Protein 3TYY (pdb70)

Secondary structure (DSSP, 8-state):
----HHHHHHHHHHHHHHHHHHHHHHHHHHHHHHHHHHHHHHHHHHHHHHHHHHHHHHHHHHHHHHHHHHH----/--HHHHHHHHHHHHHHHHHHHHHHHHHHHHHHHHHHHHHHHHHHHHHHHHHHHHHHHHHHHHHHHHHHH--

Foldseek 3Di:
DDDDPVVVVVVVVVVVVVVVVVVVVVVVVVVVVVVVVVVVVVVVVVVVVVVVVVVVVVVVVVVVVVVVVVVDDDD/DDPVVVVVVVVVVVVVVVVVVVVVVVVVVVVVVVVVVVVVVVVVVVVVVVVVVVVVVVVVVVVVVCVVVVD

Solvent-accessible surface area: 10955 Å² total; per-residue (Å²): 212,179,60,48,220,65,2,95,133,81,24,112,83,4,66,60,70,20,55,124,24,70,81,53,8,150,130,69,44,71,72,41,70,158,63,11,49,92,3,108,98,86,26,101,102,32,77,64,58,58,91,118,17,60,83,74,44,89,56,17,49,146,66,6,50,57,33,129,152,115,61,140,62,171,148,124,50,195,69,3,94,96,78,28,97,87,1,60,80,79,19,60,112,28,107,50,43,19,133,106,74,48,81,74,29,84,166,71,12,66,95,14,107,78,98,34,91,114,35,71,54,73,61,79,106,13,64,89,72,35,86,55,21,50,131,62,6,51,58,43,94,165,119,70,126,95

InterPro domains:
  IPR001322 Lamin tail domain [PF00932] (436-543)
  IPR001322 Lamin tail domain [PS51841] (430-546)
  IPR018039 Intermediate filament protein, conserved site [PS00226] (374-382)
  IPR036415 Lamin tail domain superfamily [G3DSA:2.60.40.1260] (400-548)
  IPR036415 Lamin tail domain superfamily [SSF74853] (400-547)
  IPR039008 Intermediate filament, rod domain [PF00038] (31-387)
  IPR039008 Intermediate filament, rod domain [PS51842] (32-388)
  IPR039008 Intermediate filament, rod domain [SM01391] (31-387)

Structure (mmCIF, N/CA/C/O backbone):
data_3TYY
#
_entry.id   3TYY
#
_cell.length_a   45.982
_cell.length_b   45.982
_cell.length_c   203.231
_cell.angle_alpha   90.000
_cell.angle_beta   90.000
_cell.angle_gamma   120.000
#
_symmetry.space_group_name_H-M   'P 32 2 1'
#
loop_
_entity.id
_entity.type
_entity.pdbx_description
1 polymer Lamin-B1
2 water water
#
loop_
_atom_site.group_PDB
_atom_site.id
_atom_site.type_symbol
_atom_site.label_atom_id
_atom_site.label_alt_id
_atom_site.label_comp_id
_atom_site.label_asym_id
_atom_site.label_entity_id
_atom_site.label_seq_id
_atom_site.pdbx_PDB_ins_code
_atom_site.Cartn_x
_atom_site.Cartn_y
_atom_site.Cartn_z
_atom_site.occupancy
_atom_site.B_iso_or_equiv
_atom_site.auth_seq_id
_atom_site.auth_comp_id
_atom_site.auth_asym_id
_atom_site.auth_atom_id
_atom_site.pdbx_PDB_model_num
ATOM 1 N N . GLN A 1 18 ? 13.116 -35.663 52.397 1.00 60.86 311 GLN A N 1
ATOM 2 C CA . GLN A 1 18 ? 13.813 -34.404 51.993 1.00 66.99 311 GLN A CA 1
ATOM 3 C C . GLN A 1 18 ? 12.867 -33.319 51.427 1.00 66.71 311 GLN A C 1
ATOM 4 O O . GLN A 1 18 ? 12.252 -33.541 50.383 1.00 66.17 311 GLN A O 1
ATOM 10 N N . LYS A 1 19 ? 12.772 -32.169 52.121 1.00 61.50 312 LYS A N 1
ATOM 11 C CA . LYS A 1 19 ? 11.924 -31.030 51.719 1.00 61.93 312 LYS A CA 1
ATOM 12 C C . LYS A 1 19 ? 12.737 -29.836 51.229 1.00 64.00 312 LYS A C 1
ATOM 13 O O . LYS A 1 19 ? 13.915 -29.725 51.542 1.00 62.87 312 LYS A O 1
ATOM 19 N N . GLU A 1 20 ? 12.085 -28.960 50.454 1.00 61.19 313 GLU A N 1
ATOM 20 C CA . GLU A 1 20 ? 12.602 -27.636 50.100 1.00 58.92 313 GLU A CA 1
ATOM 21 C C . GLU A 1 20 ? 11.576 -26.597 50.483 1.00 54.98 313 GLU A C 1
ATOM 22 O O . GLU A 1 20 ? 10.396 -26.903 50.638 1.00 54.17 313 GLU A O 1
ATOM 28 N N . SER A 1 21 ? 12.035 -25.365 50.638 1.00 56.67 314 SER A N 1
ATOM 29 C CA . SER A 1 21 ? 11.163 -24.226 50.945 1.00 56.43 314 SER A CA 1
ATOM 30 C C . SER A 1 21 ? 10.112 -23.935 49.844 1.00 54.48 314 SER A C 1
ATOM 31 O O . SER A 1 21 ? 10.380 -24.091 48.656 1.00 54.68 314 SER A O 1
ATOM 34 N N . ARG A 1 22 ? 8.924 -23.503 50.247 1.00 55.94 315 ARG A N 1
ATOM 35 C CA . ARG A 1 22 ? 7.905 -23.023 49.319 1.00 55.58 315 ARG A CA 1
ATOM 36 C C . ARG A 1 22 ? 8.371 -21.889 48.397 1.00 56.75 315 ARG A C 1
ATOM 37 O O . ARG A 1 22 ? 7.976 -21.858 47.229 1.00 54.14 315 ARG A O 1
ATOM 45 N N . ALA A 1 23 ? 9.157 -20.949 48.935 1.00 54.64 316 ALA A N 1
ATOM 46 C CA . ALA A 1 23 ? 9.614 -19.755 48.202 1.00 59.89 316 ALA A CA 1
ATOM 47 C C . ALA A 1 23 ? 10.591 -20.157 47.100 1.00 60.53 316 ALA A C 1
ATOM 48 O O . ALA A 1 23 ? 10.611 -19.583 45.993 1.00 59.68 316 ALA A O 1
ATOM 50 N N . CYS A 1 24 ? 11.408 -21.143 47.447 1.00 56.09 317 CYS A N 1
ATOM 51 C CA . CYS A 1 24 ? 12.410 -21.687 46.574 1.00 57.15 317 CYS A CA 1
ATOM 52 C C . CYS A 1 24 ? 11.770 -22.444 45.392 1.00 56.76 317 CYS A C 1
ATOM 53 O O . CYS A 1 24 ? 12.111 -22.200 44.216 1.00 52.52 317 CYS A O 1
ATOM 56 N N . LEU A 1 25 ? 10.847 -23.351 45.720 1.00 50.06 318 LEU A N 1
ATOM 57 C CA . LEU A 1 25 ? 10.114 -24.111 44.734 1.00 52.10 318 LEU A CA 1
ATOM 58 C C . LEU A 1 25 ? 9.330 -23.189 43.801 1.00 51.34 318 LEU A C 1
ATOM 59 O O . LEU A 1 25 ? 9.284 -23.408 42.576 1.00 46.80 318 LEU A O 1
ATOM 64 N N . GLU A 1 26 ? 8.747 -22.150 44.385 1.00 51.66 319 GLU A N 1
ATOM 65 C CA . GLU A 1 26 ? 7.968 -21.181 43.633 1.00 54.17 319 GLU A CA 1
ATOM 66 C C . GLU A 1 26 ? 8.921 -20.502 42.641 1.00 54.76 319 GLU A C 1
ATOM 67 O O . GLU A 1 26 ? 8.574 -20.354 41.465 1.00 56.26 319 GLU A O 1
ATOM 73 N N . ARG A 1 27 ? 10.142 -20.184 43.091 1.00 50.47 320 ARG A N 1
ATOM 74 C CA . ARG A 1 27 ? 11.171 -19.594 42.216 1.00 50.66 320 ARG A CA 1
ATOM 75 C C . ARG A 1 27 ? 11.794 -20.527 41.152 1.00 48.73 320 ARG A C 1
ATOM 76 O O . ARG A 1 27 ? 12.004 -20.103 40.026 1.00 50.37 320 ARG A O 1
ATOM 84 N N . ILE A 1 28 ? 12.092 -21.778 41.500 1.00 48.56 321 ILE A N 1
ATOM 85 C CA . ILE A 1 28 ? 12.514 -22.778 40.506 1.00 45.60 321 ILE A CA 1
ATOM 86 C C . ILE A 1 28 ? 11.433 -22.960 39.399 1.00 46.42 321 ILE A C 1
ATOM 87 O O . ILE A 1 28 ? 11.758 -22.970 38.213 1.00 42.72 321 ILE A O 1
ATOM 92 N N . GLN A 1 29 ? 10.158 -23.059 39.788 1.00 48.17 322 GLN A N 1
ATOM 93 C CA . GLN A 1 29 ? 9.085 -23.322 38.827 1.00 48.83 322 GLN A CA 1
ATOM 94 C C . GLN A 1 29 ? 8.916 -22.166 37.837 1.00 52.97 322 GLN A C 1
ATOM 95 O O . GLN A 1 29 ? 8.856 -22.392 36.617 1.00 57.51 322 GLN A O 1
ATOM 101 N N . GLU A 1 30 ? 8.833 -20.949 38.381 1.00 53.26 323 GLU A N 1
ATOM 102 C CA . GLU A 1 30 ? 8.842 -19.686 37.639 1.00 50.14 323 GLU A CA 1
ATOM 103 C C . GLU A 1 30 ? 9.933 -19.673 36.569 1.00 49.42 323 GLU A C 1
ATOM 104 O O . GLU A 1 30 ? 9.646 -19.372 35.403 1.00 52.07 323 GLU A O 1
ATOM 110 N N . LEU A 1 31 ? 11.176 -19.981 36.958 1.00 46.37 324 LEU A N 1
ATOM 111 C CA . LEU A 1 31 ? 12.300 -19.970 36.012 1.00 45.79 324 LEU A CA 1
ATOM 112 C C . LEU A 1 31 ? 12.166 -21.059 34.938 1.00 47.01 324 LEU A C 1
ATOM 113 O O . LEU A 1 31 ? 12.408 -20.798 33.725 1.00 45.21 324 LEU A O 1
ATOM 118 N N . GLU A 1 32 ? 11.758 -22.262 35.369 1.00 42.63 325 GLU A N 1
ATOM 119 C CA . GLU A 1 32 ? 11.485 -23.365 34.431 1.00 42.39 325 GLU A CA 1
ATOM 120 C C . GLU A 1 32 ? 10.401 -23.002 33.391 1.00 42.96 325 GLU A C 1
ATOM 121 O O . GLU A 1 32 ? 10.543 -23.316 32.203 1.00 45.36 325 GLU A O 1
ATOM 127 N N . ASP A 1 33 ? 9.344 -22.321 33.839 1.00 42.72 326 ASP A N 1
ATOM 128 C CA . ASP A 1 33 ? 8.310 -21.742 32.946 1.00 44.79 326 ASP A CA 1
ATOM 129 C C . ASP A 1 33 ? 8.835 -20.673 32.015 1.00 42.37 326 ASP A C 1
ATOM 130 O O . ASP A 1 33 ? 8.496 -20.643 30.844 1.00 42.87 326 ASP A O 1
ATOM 135 N N . LEU A 1 34 ? 9.652 -19.778 32.543 1.00 44.70 327 LEU A N 1
ATOM 136 C CA . LEU A 1 34 ? 10.239 -18.714 31.737 1.00 48.10 327 LEU A CA 1
ATOM 137 C C . LEU A 1 34 ? 11.162 -19.277 30.648 1.00 48.58 327 LEU A C 1
ATOM 138 O O . LEU A 1 34 ? 11.208 -18.772 29.532 1.00 52.73 327 LEU A O 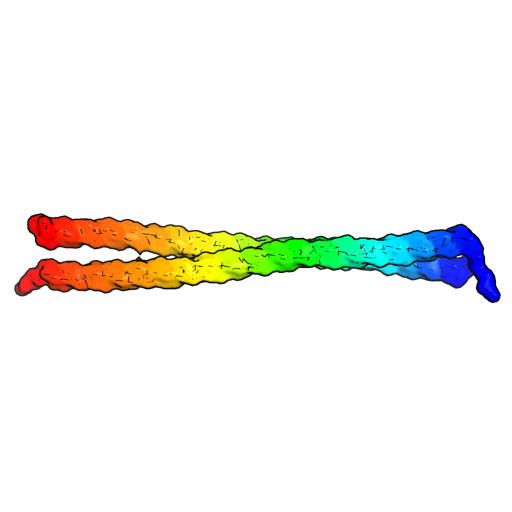1
ATOM 143 N N . LEU A 1 35 ? 11.870 -20.344 30.983 1.00 46.00 328 LEU A N 1
ATOM 144 C CA . LEU A 1 35 ? 12.823 -20.951 30.087 1.00 44.71 328 LEU A CA 1
ATOM 145 C C . LEU A 1 35 ? 12.096 -21.642 28.911 1.00 46.77 328 LEU A C 1
ATOM 146 O O . LEU A 1 35 ? 12.450 -21.422 27.741 1.00 47.80 328 LEU A O 1
ATOM 151 N N . ALA A 1 36 ? 11.076 -22.442 29.228 1.00 44.04 329 ALA A N 1
ATOM 152 C CA . ALA A 1 36 ? 10.242 -23.072 28.206 1.00 45.12 329 ALA A CA 1
ATOM 153 C C . ALA A 1 36 ? 9.519 -22.052 27.321 1.00 46.88 329 ALA A C 1
ATOM 154 O O . ALA A 1 36 ? 9.428 -22.267 26.121 1.00 48.99 329 ALA A O 1
ATOM 156 N N . LYS A 1 37 ? 9.002 -20.962 27.904 1.00 49.18 330 LYS A N 1
ATOM 157 C CA . LYS A 1 37 ? 8.373 -19.874 27.115 1.00 52.81 330 LYS A CA 1
ATOM 158 C C . LYS A 1 37 ? 9.349 -19.188 26.158 1.00 53.42 330 LYS A C 1
ATOM 159 O O . LYS A 1 37 ? 8.970 -18.817 25.053 1.00 55.82 330 LYS A O 1
ATOM 165 N N . GLU A 1 38 ? 10.594 -19.001 26.595 1.00 52.39 331 GLU A N 1
ATOM 166 C CA . GLU A 1 38 ? 11.618 -18.416 25.740 1.00 51.85 331 GLU A CA 1
ATOM 167 C C . GLU A 1 38 ? 11.876 -19.339 24.535 1.00 50.09 331 GLU A C 1
ATOM 168 O O . GLU A 1 38 ? 11.815 -18.901 23.395 1.00 48.94 331 GLU A O 1
ATOM 174 N N . LYS A 1 39 ? 12.117 -20.621 24.799 1.00 46.15 332 LYS A N 1
ATOM 175 C CA . LYS A 1 39 ? 12.131 -21.604 23.748 1.00 45.47 332 LYS A CA 1
ATOM 176 C C . LYS A 1 39 ? 10.910 -21.570 22.821 1.00 47.66 332 LYS A C 1
ATOM 177 O O . LYS A 1 39 ? 11.089 -21.617 21.604 1.00 49.26 332 LYS A O 1
ATOM 183 N N . ASP A 1 40 ? 9.694 -21.483 23.375 1.00 47.30 333 ASP A N 1
ATOM 184 C CA . ASP A 1 40 ? 8.485 -21.329 22.560 1.00 50.87 333 ASP A CA 1
ATOM 185 C C . ASP A 1 40 ? 8.465 -20.090 21.666 1.00 52.94 333 ASP A C 1
ATOM 186 O O . ASP A 1 40 ? 8.214 -20.211 20.458 1.00 51.17 333 ASP A O 1
ATOM 191 N N . ASN A 1 41 ? 8.668 -18.912 22.276 1.00 52.34 334 ASN A N 1
ATOM 192 C CA A ASN A 1 41 ? 8.730 -17.636 21.567 0.60 54.75 334 ASN A CA 1
ATOM 193 C CA B ASN A 1 41 ? 8.701 -17.657 21.534 0.40 53.65 334 ASN A CA 1
ATOM 194 C C . ASN A 1 41 ? 9.741 -17.715 20.424 1.00 55.18 334 ASN A C 1
ATOM 195 O O . ASN A 1 41 ? 9.481 -17.285 19.306 1.00 62.50 334 ASN A O 1
ATOM 204 N N . SER A 1 42 ? 10.894 -18.294 20.719 1.00 54.89 335 SER A N 1
ATOM 205 C CA . SER A 1 42 ? 11.931 -18.459 19.732 1.00 53.62 335 SER A CA 1
ATOM 206 C C . SER A 1 42 ? 11.501 -19.377 18.557 1.00 55.45 335 SER A C 1
ATOM 207 O O . SER A 1 42 ? 11.602 -18.965 17.397 1.00 62.36 335 SER A O 1
ATOM 210 N N . ARG A 1 43 ? 11.028 -20.596 18.847 1.00 51.55 336 ARG A N 1
ATOM 211 C CA . ARG A 1 43 ? 10.474 -21.502 17.827 1.00 54.00 336 ARG A CA 1
ATOM 212 C C . ARG A 1 43 ? 9.436 -20.865 16.930 1.00 54.95 336 ARG A C 1
ATOM 213 O O . ARG A 1 43 ? 9.475 -21.055 15.730 1.00 57.53 336 ARG A O 1
ATOM 221 N N . ARG A 1 44 ? 8.482 -20.132 17.495 1.00 58.73 337 ARG A N 1
ATOM 222 C CA . ARG A 1 44 ? 7.474 -19.546 16.632 1.00 63.59 337 ARG A CA 1
ATOM 223 C C . ARG A 1 44 ? 7.916 -18.308 15.825 1.00 65.94 337 ARG A C 1
ATOM 224 O O . ARG A 1 44 ? 7.327 -18.031 14.781 1.00 65.87 337 ARG A O 1
ATOM 232 N N . MET A 1 45 ? 8.958 -17.593 16.260 1.00 61.78 338 MET A N 1
ATOM 233 C CA . MET A 1 45 ? 9.472 -16.470 15.447 1.00 62.85 338 MET A CA 1
ATOM 234 C C . MET A 1 45 ? 10.276 -17.008 14.265 1.00 63.06 338 MET A C 1
ATOM 235 O O . MET A 1 45 ? 10.173 -16.488 13.154 1.00 62.88 338 MET A O 1
ATOM 240 N N . LEU A 1 46 ? 11.053 -18.062 14.521 1.00 62.86 339 LEU A N 1
ATOM 241 C CA . LEU A 1 46 ? 11.731 -18.836 13.485 1.00 65.03 339 LEU A CA 1
ATOM 242 C C . LEU A 1 46 ? 10.782 -19.445 12.451 1.00 67.32 339 LEU A C 1
ATOM 243 O O . LEU A 1 46 ? 11.071 -19.454 11.249 1.00 67.75 339 LEU A O 1
ATOM 248 N N . THR A 1 47 ? 9.656 -19.962 12.931 1.00 67.70 340 THR A N 1
ATOM 249 C CA . THR A 1 47 ? 8.621 -20.554 12.086 1.00 65.05 340 THR A CA 1
ATOM 250 C C . THR A 1 47 ? 7.970 -19.522 11.149 1.00 64.10 340 THR A C 1
ATOM 251 O O . THR A 1 47 ? 7.714 -19.824 9.977 1.00 66.42 340 THR A O 1
ATOM 255 N N . ASP A 1 48 ? 7.724 -18.318 11.668 1.00 61.44 341 ASP A N 1
ATOM 256 C CA . ASP A 1 48 ? 7.188 -17.189 10.884 1.00 66.15 341 ASP A CA 1
ATOM 257 C C . ASP A 1 48 ? 8.162 -16.677 9.819 1.00 70.66 341 ASP A C 1
ATOM 258 O O . ASP A 1 48 ? 7.742 -16.365 8.703 1.00 76.78 341 ASP A O 1
ATOM 263 N N . LYS A 1 49 ? 9.446 -16.567 10.176 1.00 71.50 342 LYS A N 1
ATOM 264 C CA . LYS A 1 49 ? 10.522 -16.366 9.197 1.00 70.98 342 LYS A CA 1
ATOM 265 C C . LYS A 1 49 ? 10.513 -17.470 8.143 1.00 70.42 342 LYS A C 1
ATOM 266 O O . LYS A 1 49 ? 10.379 -17.183 6.960 1.00 77.69 342 LYS A O 1
ATOM 272 N N . GLU A 1 50 ? 10.633 -18.724 8.571 1.00 70.77 343 GLU A N 1
ATOM 273 C CA . GLU A 1 50 ? 10.622 -19.866 7.642 1.00 73.49 343 GLU A CA 1
ATOM 274 C C . GLU A 1 50 ? 9.439 -19.920 6.676 1.00 73.35 343 GLU A C 1
ATOM 275 O O . GLU A 1 50 ? 9.628 -20.285 5.524 1.00 75.77 343 GLU A O 1
ATOM 281 N N . ARG A 1 51 ? 8.237 -19.571 7.131 1.00 73.21 344 ARG A N 1
ATOM 282 C CA . ARG A 1 51 ? 7.068 -19.625 6.258 1.00 74.65 344 ARG A CA 1
ATOM 283 C C . ARG A 1 51 ? 7.057 -18.443 5.306 1.00 77.47 344 ARG A C 1
ATOM 284 O O . ARG A 1 51 ? 6.584 -18.553 4.175 1.00 75.11 344 ARG A O 1
ATOM 292 N N . GLU A 1 52 ? 7.587 -17.312 5.758 1.00 76.61 345 GLU A N 1
ATOM 293 C CA . GLU A 1 52 ? 7.711 -16.163 4.890 1.00 75.63 345 GLU A CA 1
ATOM 294 C C . GLU A 1 52 ? 8.803 -16.356 3.839 1.00 76.81 345 GLU A C 1
ATOM 295 O O . GLU A 1 52 ? 8.731 -15.780 2.761 1.00 82.14 345 GLU A O 1
ATOM 301 N N . MET A 1 53 ? 9.807 -17.167 4.157 1.00 74.25 346 MET A N 1
ATOM 302 C CA . MET A 1 53 ? 10.878 -17.469 3.215 1.00 72.01 346 MET A CA 1
ATOM 303 C C . MET A 1 53 ? 10.474 -18.483 2.156 1.00 70.55 346 MET A C 1
ATOM 304 O O . MET A 1 53 ? 10.938 -18.395 1.020 1.00 67.25 346 MET A O 1
ATOM 309 N N . ALA A 1 54 ? 9.624 -19.443 2.531 1.00 67.88 347 ALA A N 1
ATOM 310 C CA . ALA A 1 54 ? 9.136 -20.458 1.598 1.00 69.12 347 ALA A CA 1
ATOM 311 C C . ALA A 1 54 ? 8.104 -19.839 0.652 1.00 71.10 347 ALA A C 1
ATOM 312 O O . ALA A 1 54 ? 7.985 -20.240 -0.501 1.00 72.53 347 ALA A O 1
ATOM 314 N N . GLU A 1 55 ? 7.376 -18.851 1.158 1.00 72.51 348 GLU A N 1
ATOM 315 C CA . GLU A 1 55 ? 6.421 -18.087 0.376 1.00 75.93 348 GLU A CA 1
ATOM 316 C C . GLU A 1 55 ? 7.177 -17.266 -0.686 1.00 77.06 348 GLU A C 1
ATOM 317 O O . GLU A 1 55 ? 6.696 -17.116 -1.813 1.00 77.80 348 GLU A O 1
ATOM 323 N N . ILE A 1 56 ? 8.364 -16.772 -0.315 1.00 71.04 349 ILE A N 1
ATOM 324 C CA . ILE A 1 56 ? 9.236 -15.976 -1.179 1.00 65.73 349 ILE A CA 1
ATOM 325 C C . ILE A 1 56 ? 9.972 -16.820 -2.209 1.00 70.15 349 ILE A C 1
ATOM 326 O O . ILE A 1 56 ? 10.011 -16.452 -3.386 1.00 75.04 349 ILE A O 1
ATOM 331 N N . ARG A 1 57 ? 10.542 -17.946 -1.781 1.00 69.61 350 ARG A N 1
ATOM 332 C CA . ARG A 1 57 ? 11.184 -18.872 -2.718 1.00 74.25 350 ARG A CA 1
ATOM 333 C C . ARG A 1 57 ? 10.170 -19.383 -3.727 1.00 70.18 350 ARG A C 1
ATOM 334 O O . ARG A 1 57 ? 10.543 -19.885 -4.784 1.00 76.09 350 ARG A O 1
ATOM 342 N N . ASP A 1 58 ? 8.893 -19.216 -3.407 1.00 67.37 351 ASP A N 1
ATOM 343 C CA . ASP A 1 58 ? 7.808 -19.670 -4.268 1.00 72.84 351 ASP A CA 1
ATOM 344 C C . ASP A 1 58 ? 7.525 -18.642 -5.367 1.00 72.42 351 ASP A C 1
ATOM 345 O O . ASP A 1 58 ? 7.308 -19.014 -6.520 1.00 72.34 351 ASP A O 1
ATOM 350 N N . GLN A 1 59 ? 7.538 -17.359 -4.995 1.00 65.01 352 GLN A N 1
ATOM 351 C CA . GLN A 1 59 ? 7.419 -16.249 -5.937 1.00 69.05 352 GLN A CA 1
ATOM 352 C C . GLN A 1 59 ? 8.632 -16.133 -6.831 1.00 65.96 352 GLN A C 1
ATOM 353 O O . GLN A 1 59 ? 8.529 -15.591 -7.918 1.00 70.19 352 GLN A O 1
ATOM 359 N N . MET A 1 60 ? 9.776 -16.613 -6.352 1.00 62.37 353 MET A N 1
ATOM 360 C CA . MET A 1 60 ? 10.978 -16.713 -7.164 1.00 62.20 353 MET A CA 1
ATOM 361 C C . MET A 1 60 ? 10.884 -17.868 -8.148 1.00 61.84 353 MET A C 1
ATOM 362 O O . MET A 1 60 ? 11.421 -17.787 -9.236 1.00 64.96 353 MET A O 1
ATOM 367 N N . GLN A 1 61 ? 10.201 -18.940 -7.777 1.00 63.54 354 GLN A N 1
ATOM 368 C CA . GLN A 1 61 ? 9.951 -20.010 -8.729 1.00 68.04 354 GLN A CA 1
ATOM 369 C C . GLN A 1 61 ? 9.028 -19.523 -9.861 1.00 65.36 354 GLN A C 1
ATOM 370 O O . GLN A 1 61 ? 9.249 -19.824 -11.032 1.00 63.77 354 GLN A O 1
ATOM 376 N N . GLN A 1 62 ? 8.000 -18.775 -9.486 1.00 63.19 355 GLN A N 1
ATOM 377 C CA . GLN A 1 62 ? 7.044 -18.217 -10.413 1.00 66.27 355 GLN A CA 1
ATOM 378 C C . GLN A 1 62 ? 7.761 -17.276 -11.409 1.00 67.32 355 GLN A C 1
ATOM 379 O O . GLN A 1 62 ? 7.727 -17.502 -12.640 1.00 62.31 355 GLN A O 1
ATOM 385 N N . GLN A 1 63 ? 8.426 -16.256 -10.857 1.00 63.55 356 GLN A N 1
ATOM 386 C CA . GLN A 1 63 ? 9.177 -15.264 -11.613 1.00 62.76 356 GLN A CA 1
ATOM 387 C C . GLN A 1 63 ? 10.126 -15.865 -12.633 1.00 60.56 356 GLN A C 1
ATOM 388 O O . GLN A 1 63 ? 10.286 -15.311 -13.708 1.00 61.10 356 GLN A O 1
ATOM 394 N N . LEU A 1 64 ? 10.764 -16.980 -12.286 1.00 60.68 357 LEU A N 1
ATOM 395 C CA . LEU A 1 64 ? 11.681 -17.668 -13.186 1.00 59.55 357 LEU A CA 1
ATOM 396 C C . LEU A 1 64 ? 10.972 -18.375 -14.346 1.00 61.48 357 LEU A C 1
ATOM 397 O O . LEU A 1 64 ? 11.478 -18.330 -15.466 1.00 62.91 357 LEU A O 1
ATOM 402 N N . ASN A 1 65 ? 9.820 -19.012 -14.089 1.00 59.30 358 ASN A N 1
ATOM 403 C CA . ASN A 1 65 ? 9.012 -19.639 -15.158 1.00 57.25 358 ASN A CA 1
ATOM 404 C C . ASN A 1 65 ? 8.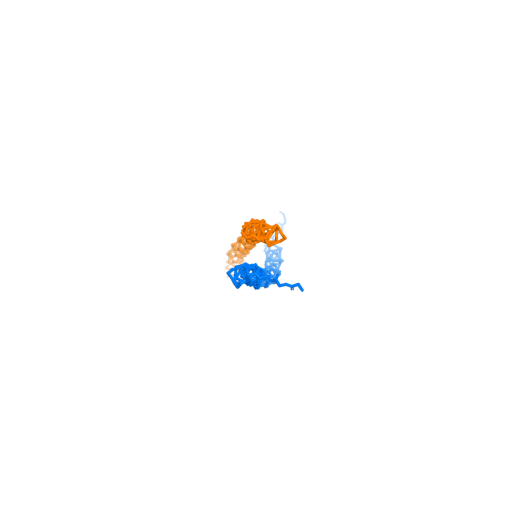504 -18.597 -16.176 1.00 53.90 358 ASN A C 1
ATOM 405 O O . ASN A 1 65 ? 8.486 -18.870 -17.384 1.00 48.76 358 ASN A O 1
ATOM 410 N N . ASP A 1 66 ? 8.031 -17.451 -15.663 1.00 48.22 359 ASP A N 1
ATOM 411 C CA . ASP A 1 66 ? 7.669 -16.262 -16.459 1.00 51.31 359 ASP A CA 1
ATOM 412 C C . ASP A 1 66 ? 8.813 -15.746 -17.361 1.00 50.86 359 ASP A C 1
ATOM 413 O O . ASP A 1 66 ? 8.651 -15.546 -18.576 1.00 48.53 359 ASP A O 1
ATOM 418 N N . TYR A 1 67 ? 9.970 -15.561 -16.742 1.00 46.06 360 TYR A N 1
ATOM 419 C CA . TYR A 1 67 ? 11.181 -15.192 -17.422 1.00 47.65 360 TYR A CA 1
ATOM 420 C C . TYR A 1 67 ? 11.482 -16.117 -18.615 1.00 49.35 360 TYR A C 1
ATOM 421 O O . TYR A 1 67 ? 11.759 -15.643 -19.721 1.00 50.33 360 TYR A O 1
ATOM 430 N N . GLU A 1 68 ? 11.428 -17.427 -18.386 1.00 47.94 361 GLU A N 1
ATOM 431 C CA . GLU A 1 68 ? 11.657 -18.430 -19.439 1.00 50.67 361 GLU A CA 1
ATOM 432 C C . GLU A 1 68 ? 10.627 -18.361 -20.538 1.00 50.63 361 GLU A C 1
ATOM 433 O O . GLU A 1 68 ? 10.951 -18.531 -21.715 1.00 52.62 361 GLU A O 1
ATOM 439 N N . GLN A 1 69 ? 9.392 -18.059 -20.143 1.00 50.34 362 GLN A N 1
ATOM 440 C CA . GLN A 1 69 ? 8.284 -17.889 -21.061 1.00 50.02 362 GLN A CA 1
ATOM 441 C C . GLN A 1 69 ? 8.518 -16.692 -21.963 1.00 47.45 362 GLN A C 1
ATOM 442 O O . GLN A 1 69 ? 8.400 -16.794 -23.192 1.00 48.23 362 GLN A O 1
ATOM 448 N N . LEU A 1 70 ? 8.866 -15.567 -21.337 1.00 41.86 363 LEU A N 1
ATOM 449 C CA . LEU A 1 70 ? 9.137 -14.343 -22.048 1.00 41.28 363 LEU A CA 1
ATOM 450 C C . LEU A 1 70 ? 10.431 -14.437 -22.871 1.00 41.53 363 LEU A C 1
ATOM 451 O O . LEU A 1 70 ? 10.486 -13.896 -23.971 1.00 40.67 363 LEU A O 1
ATOM 456 N N . LEU A 1 71 ? 11.456 -15.128 -22.365 1.00 39.24 364 LEU A N 1
ATOM 457 C CA . LEU A 1 71 ? 12.639 -15.368 -23.186 1.00 42.81 364 LEU A CA 1
ATOM 458 C C . LEU A 1 71 ? 12.233 -16.064 -24.468 1.00 40.60 364 LEU A C 1
ATOM 459 O O . LEU A 1 71 ? 12.721 -15.741 -25.529 1.00 43.20 364 LEU A O 1
ATOM 464 N N . ASP A 1 72 ? 11.275 -16.972 -24.391 1.00 40.86 365 ASP A N 1
ATOM 465 C CA . ASP A 1 72 ? 10.814 -17.625 -25.612 1.00 41.56 365 ASP A CA 1
ATOM 466 C C . ASP A 1 72 ? 10.169 -16.695 -26.638 1.00 40.34 365 ASP A C 1
ATOM 467 O O . ASP A 1 72 ? 10.417 -16.861 -27.837 1.00 40.17 365 ASP A O 1
ATOM 472 N N . VAL A 1 73 ? 9.357 -15.731 -26.169 1.00 39.48 366 VAL A N 1
ATOM 473 C CA . VAL A 1 73 ? 8.793 -14.660 -27.023 1.00 40.08 366 VAL A CA 1
ATOM 474 C C . VAL A 1 73 ? 9.942 -13.898 -27.701 1.00 40.54 366 VAL A C 1
ATOM 475 O O . VAL A 1 73 ? 9.987 -13.762 -28.926 1.00 40.26 366 VAL A O 1
ATOM 479 N N . LYS A 1 74 ? 10.908 -13.460 -26.894 1.00 42.42 367 LYS A N 1
ATOM 480 C CA . LYS A 1 74 ? 12.124 -12.808 -27.385 1.00 41.93 367 LYS A CA 1
ATOM 481 C C . LYS A 1 74 ? 12.887 -13.616 -28.457 1.00 42.40 367 LYS A C 1
ATOM 482 O O . LYS A 1 74 ? 13.154 -13.121 -29.554 1.00 45.87 367 LYS A O 1
ATOM 488 N N . LEU A 1 75 ? 13.238 -14.855 -28.147 1.00 44.79 368 LEU A N 1
ATOM 489 C CA . LEU A 1 75 ? 13.882 -15.730 -29.138 1.00 44.12 368 LEU A CA 1
ATOM 490 C C . LEU A 1 75 ? 13.075 -15.856 -30.452 1.00 42.79 368 LEU A C 1
ATOM 491 O O . LEU A 1 75 ? 13.645 -15.876 -31.547 1.00 44.93 368 LEU A O 1
ATOM 496 N N . ALA A 1 76 ? 11.752 -15.913 -30.354 1.00 40.06 369 ALA A N 1
ATOM 497 C CA . ALA A 1 76 ? 10.927 -15.988 -31.551 1.00 39.56 369 ALA A CA 1
ATOM 498 C C . ALA A 1 76 ? 10.914 -14.628 -32.338 1.00 42.44 369 ALA A C 1
ATOM 499 O O . ALA A 1 76 ? 10.850 -14.620 -33.578 1.00 44.67 369 ALA A O 1
ATOM 501 N N . LEU A 1 77 ? 11.027 -13.495 -31.633 1.00 40.46 370 LEU A N 1
ATOM 502 C CA . LEU A 1 77 ? 11.162 -12.170 -32.293 1.00 40.26 370 LEU A CA 1
ATOM 503 C C . LEU A 1 77 ? 12.448 -12.029 -33.061 1.00 39.85 370 LEU A C 1
ATOM 504 O O . LEU A 1 77 ? 12.428 -11.460 -34.137 1.00 41.83 370 LEU A O 1
ATOM 509 N N . ASP A 1 78 ? 13.550 -12.541 -32.512 1.00 40.17 371 ASP A N 1
ATOM 510 C CA . ASP A 1 78 ? 14.844 -12.594 -33.211 1.00 42.52 371 ASP A CA 1
ATOM 511 C C . ASP A 1 78 ? 14.755 -13.397 -34.522 1.00 44.68 371 ASP A C 1
ATOM 512 O O . ASP A 1 78 ? 15.342 -12.999 -35.534 1.00 47.52 371 ASP A O 1
ATOM 517 N N . MET A 1 79 ? 14.027 -14.517 -34.510 1.00 45.10 372 MET A N 1
ATOM 518 C CA . MET A 1 79 ? 13.872 -15.339 -35.719 1.00 47.34 372 MET A CA 1
ATOM 519 C C . MET A 1 79 ? 13.045 -14.634 -36.801 1.00 47.82 372 MET A C 1
ATOM 520 O O . MET A 1 79 ? 13.314 -14.735 -38.007 1.00 51.98 372 MET A O 1
ATOM 525 N N . GLU A 1 80 ? 12.025 -13.932 -36.358 1.00 46.83 373 GLU A N 1
ATOM 526 C CA . GLU A 1 80 ? 11.186 -13.107 -37.234 1.00 42.26 373 GLU A CA 1
ATOM 527 C C . GLU A 1 80 ? 12.008 -11.954 -37.833 1.00 39.24 373 GLU A C 1
ATOM 528 O O . GLU A 1 80 ? 11.969 -11.729 -39.046 1.00 37.90 373 GLU A O 1
ATOM 534 N N . ILE A 1 81 ? 12.789 -11.254 -36.996 1.00 40.30 374 ILE A N 1
ATOM 535 C CA . ILE A 1 81 ? 13.763 -10.251 -37.484 1.00 40.29 374 ILE A CA 1
ATOM 536 C C . ILE A 1 81 ? 14.724 -10.805 -38.551 1.00 40.31 374 ILE A C 1
ATOM 537 O O . ILE A 1 81 ? 14.890 -10.209 -39.626 1.00 37.60 374 ILE A O 1
ATOM 542 N N . SER A 1 82 ? 15.353 -11.948 -38.253 1.00 43.42 375 SER A N 1
ATOM 543 C CA . SER A 1 82 ? 16.221 -12.663 -39.226 1.00 43.00 375 SER A CA 1
ATOM 544 C C . SER A 1 82 ? 15.549 -12.899 -40.575 1.00 41.50 375 SER A C 1
ATOM 545 O O . SER A 1 82 ? 16.140 -12.599 -41.623 1.00 40.99 375 SER A O 1
ATOM 548 N N . ALA A 1 83 ? 14.313 -13.421 -40.523 1.00 40.16 376 ALA A N 1
ATOM 549 C CA . ALA A 1 83 ? 13.461 -13.680 -41.692 1.00 40.52 376 ALA A CA 1
ATOM 550 C C . ALA A 1 83 ? 13.056 -12.429 -42.483 1.00 40.51 376 ALA A C 1
ATOM 551 O O . ALA A 1 83 ? 13.053 -12.457 -43.710 1.00 40.77 376 ALA A O 1
ATOM 553 N N . TYR A 1 84 ? 12.694 -11.341 -41.791 1.00 40.33 377 TYR A N 1
ATOM 554 C CA . TYR A 1 84 ? 12.442 -10.055 -42.479 1.00 39.30 377 TYR A CA 1
ATOM 555 C C . TYR A 1 84 ? 13.696 -9.509 -43.146 1.00 39.97 377 TYR A C 1
ATOM 556 O O . TYR A 1 84 ? 13.613 -9.013 -44.273 1.00 42.85 377 TYR A O 1
ATOM 565 N N . ARG A 1 85 ? 14.859 -9.619 -42.491 1.00 39.79 378 ARG A N 1
ATOM 566 C CA . ARG A 1 85 ? 16.102 -9.129 -43.119 1.00 42.63 378 ARG A CA 1
ATOM 567 C C . ARG A 1 85 ? 16.418 -9.902 -44.415 1.00 45.47 378 ARG A C 1
ATOM 568 O O . ARG A 1 85 ? 16.782 -9.312 -45.428 1.00 46.20 378 ARG A O 1
ATOM 576 N N . LYS A 1 86 ? 16.228 -11.219 -44.386 1.00 48.08 379 LYS A N 1
ATOM 577 C CA . LYS A 1 86 ? 16.407 -12.044 -45.579 1.00 47.77 379 LYS A CA 1
ATOM 578 C C . LYS A 1 86 ? 15.380 -11.747 -46.667 1.00 46.53 379 LYS A C 1
ATOM 579 O O . LYS A 1 86 ? 15.755 -11.586 -47.839 1.00 46.98 379 LYS A O 1
ATOM 585 N N . LEU A 1 87 ? 14.103 -11.642 -46.278 1.00 47.28 380 LEU A N 1
ATOM 586 C CA . LEU A 1 87 ? 12.997 -11.343 -47.209 1.00 45.46 380 LEU A CA 1
ATOM 587 C C . LEU A 1 87 ? 13.181 -10.041 -47.959 1.00 48.89 380 LEU A C 1
ATOM 588 O O . LEU A 1 87 ? 12.897 -9.956 -49.157 1.00 51.03 380 LEU A O 1
ATOM 593 N N . LEU A 1 88 ? 13.623 -9.000 -47.255 1.00 53.63 381 LEU A N 1
ATOM 594 C CA . LEU A 1 88 ? 13.803 -7.690 -47.902 1.00 53.62 381 LEU A CA 1
ATOM 595 C C . LEU A 1 88 ? 15.065 -7.603 -48.795 1.00 52.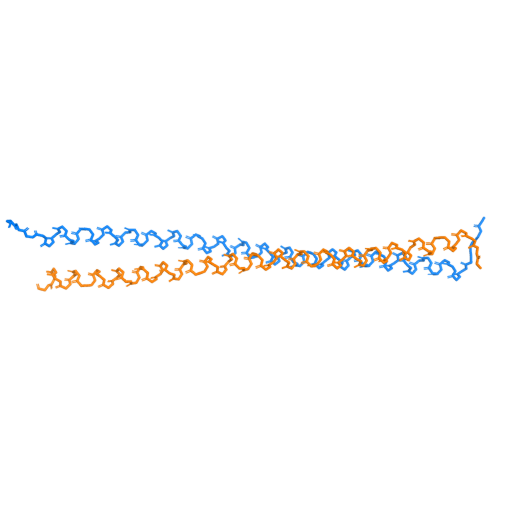59 381 LEU A C 1
ATOM 596 O O . LEU A 1 88 ? 15.186 -6.683 -49.584 1.00 51.09 381 LEU A O 1
ATOM 601 N N . GLU A 1 89 ? 15.980 -8.563 -48.674 1.00 53.24 382 GLU A N 1
ATOM 602 C CA . GLU A 1 89 ? 17.312 -8.432 -49.270 1.00 62.57 382 GLU A CA 1
ATOM 603 C C . GLU A 1 89 ? 17.349 -8.485 -50.796 1.00 63.74 382 GLU A C 1
ATOM 604 O O . GLU A 1 89 ? 16.954 -9.488 -51.403 1.00 63.25 382 GLU A O 1
ATOM 610 N N . GLY A 1 90 ? 17.835 -7.390 -51.388 1.00 73.40 383 GLY A N 1
ATOM 611 C CA . GLY A 1 90 ? 18.027 -7.256 -52.840 1.00 77.45 383 GLY A CA 1
ATOM 612 C C . GLY A 1 90 ? 19.317 -7.903 -53.332 1.00 83.72 383 GLY A C 1
ATOM 613 O O . GLY A 1 90 ? 20.111 -8.434 -52.534 1.00 79.72 383 GLY A O 1
ATOM 614 N N . GLU A 1 91 ? 19.535 -7.846 -54.645 1.00 85.49 384 GLU A N 1
ATOM 615 C CA . GLU A 1 91 ? 20.653 -8.555 -55.284 1.00 90.36 384 GLU A CA 1
ATOM 616 C C . GLU A 1 91 ? 21.952 -7.724 -55.417 1.00 87.93 384 GLU A C 1
ATOM 617 O O . GLU A 1 91 ? 22.112 -6.714 -54.732 1.00 87.65 384 GLU A O 1
ATOM 623 N N . GLU A 1 92 ? 22.878 -8.192 -56.266 1.00 90.78 385 GLU A N 1
ATOM 624 C CA . GLU A 1 92 ? 24.081 -7.446 -56.737 1.00 89.29 385 GLU A CA 1
ATOM 625 C C . GLU A 1 92 ? 24.913 -6.769 -55.644 1.00 90.18 385 GLU A C 1
ATOM 626 O O . GLU A 1 92 ? 25.113 -5.552 -55.671 1.00 91.32 385 GLU A O 1
ATOM 628 N N . GLU B 1 20 ? 18.347 -19.783 52.406 1.00 84.77 313 GLU B N 1
ATOM 629 C CA . GLU B 1 20 ? 17.837 -20.871 51.516 1.00 86.58 313 GLU B CA 1
ATOM 630 C C . GLU B 1 20 ? 18.868 -21.984 51.478 1.00 84.06 313 GLU B C 1
ATOM 631 O O . GLU B 1 20 ? 20.037 -21.731 51.771 1.00 81.02 313 GLU B O 1
ATOM 637 N N . SER B 1 21 ? 18.453 -23.202 51.113 1.00 77.72 314 SER B N 1
ATOM 638 C CA . SER B 1 21 ? 19.401 -24.325 51.036 1.00 75.94 314 SER B CA 1
ATOM 639 C C . SER B 1 21 ? 20.393 -24.176 49.870 1.00 74.15 314 SER B C 1
ATOM 640 O O . SER B 1 21 ? 20.128 -23.486 48.874 1.00 75.87 314 SER B O 1
ATOM 643 N N . ARG B 1 22 ? 21.539 -24.824 50.019 1.00 65.79 315 ARG B N 1
ATOM 644 C CA . ARG B 1 22 ? 22.586 -24.775 49.031 1.00 66.65 315 ARG B CA 1
ATOM 645 C C . ARG B 1 22 ? 22.167 -25.422 47.695 1.00 69.31 315 ARG B C 1
ATOM 646 O O . ARG B 1 22 ? 22.559 -24.938 46.630 1.00 67.33 315 ARG B O 1
ATOM 654 N N . ALA B 1 23 ? 21.371 -26.499 47.753 1.00 65.76 316 ALA B N 1
ATOM 655 C CA . ALA B 1 23 ? 20.946 -27.205 46.547 1.00 60.50 316 ALA B CA 1
ATOM 656 C C . ALA B 1 23 ? 19.911 -26.366 45.803 1.00 61.13 316 ALA B C 1
ATOM 657 O O . ALA B 1 23 ? 19.853 -26.362 44.563 1.00 53.30 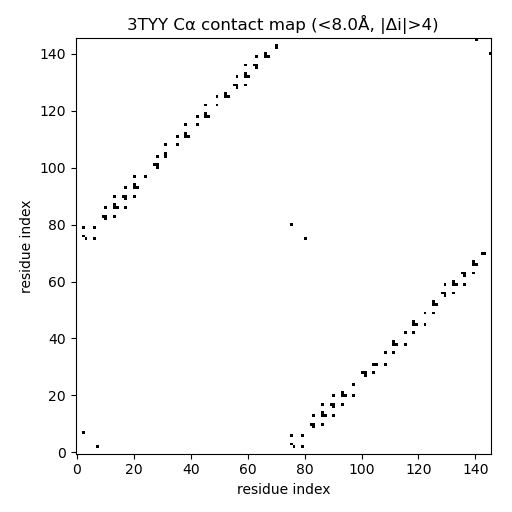316 ALA B O 1
ATOM 659 N N . CYS B 1 24 ? 19.112 -25.637 46.569 1.00 60.51 317 CYS B N 1
ATOM 660 C CA . CYS B 1 24 ? 18.136 -24.733 45.982 1.00 64.62 317 CYS B CA 1
ATOM 661 C C . CYS B 1 24 ? 18.824 -23.556 45.294 1.00 62.96 317 CYS B C 1
ATOM 662 O O . CYS B 1 24 ? 18.476 -23.227 44.166 1.00 69.38 317 CYS B O 1
ATOM 665 N N . LEU B 1 25 ? 19.802 -22.943 45.953 1.00 61.60 318 LEU B N 1
ATOM 666 C CA . LEU B 1 25 ? 20.535 -21.809 45.364 1.00 60.69 318 LEU B CA 1
ATOM 667 C C . LEU B 1 25 ? 21.239 -22.191 44.060 1.00 55.63 318 LEU B C 1
ATOM 668 O O . LEU B 1 25 ? 21.232 -21.423 43.105 1.00 59.12 318 LEU B O 1
ATOM 673 N N . GLU B 1 26 ? 21.830 -23.380 44.023 1.00 53.68 319 GLU B N 1
ATOM 674 C CA . GLU B 1 26 ? 22.489 -23.882 42.817 1.00 57.43 319 GLU B CA 1
ATOM 675 C C . GLU B 1 26 ? 21.539 -24.070 41.636 1.00 52.55 319 GLU B C 1
ATOM 676 O O . GLU B 1 26 ? 21.870 -23.692 40.495 1.00 51.26 319 GLU B O 1
ATOM 682 N N . ARG B 1 27 ? 20.365 -24.638 41.919 1.00 49.11 320 ARG B N 1
ATOM 683 C CA . ARG B 1 27 ? 19.333 -24.856 40.900 1.00 49.75 320 ARG B CA 1
ATOM 684 C C . ARG B 1 27 ? 18.764 -23.538 40.362 1.00 49.00 320 ARG B C 1
ATOM 685 O O . ARG B 1 27 ? 18.590 -23.388 39.144 1.00 47.66 320 ARG B O 1
ATOM 693 N N . ILE B 1 28 ? 18.491 -22.591 41.265 1.00 49.21 321 ILE B N 1
ATOM 694 C CA . ILE B 1 28 ? 18.076 -21.244 40.874 1.00 49.98 321 ILE B CA 1
ATOM 695 C C . ILE B 1 28 ? 19.147 -20.566 40.019 1.00 51.79 321 ILE B C 1
ATOM 696 O O . ILE B 1 28 ? 18.825 -20.037 38.930 1.00 54.38 321 ILE B O 1
ATOM 701 N N . GLN B 1 29 ? 20.407 -20.630 40.467 1.00 51.13 322 GLN B N 1
ATOM 702 C CA . GLN B 1 29 ? 21.519 -20.071 39.697 1.00 52.88 322 GLN B CA 1
ATOM 703 C C . GLN B 1 29 ? 21.649 -20.715 38.319 1.00 50.83 322 GLN B C 1
ATOM 704 O O . GLN B 1 29 ? 21.786 -20.006 37.324 1.00 51.95 322 GLN B O 1
ATOM 710 N N . GLU B 1 30 ? 21.613 -22.048 38.268 1.00 49.03 323 GLU B N 1
ATOM 711 C CA . GLU B 1 30 ? 21.679 -22.798 37.006 1.00 49.97 323 GLU B CA 1
ATOM 712 C C . GLU B 1 30 ? 20.586 -22.383 35.997 1.00 50.61 323 GLU B C 1
ATOM 713 O O . GLU B 1 30 ? 20.874 -22.182 34.815 1.00 53.81 323 GLU B O 1
ATOM 719 N N . LEU B 1 31 ? 19.342 -22.272 36.471 1.00 49.16 324 LEU B N 1
ATOM 720 C CA . LEU B 1 31 ? 18.194 -21.874 35.646 1.00 48.39 324 LEU B CA 1
ATOM 721 C C . LEU B 1 31 ? 18.312 -20.417 35.157 1.00 51.17 324 LEU B C 1
ATOM 722 O O . LEU B 1 31 ? 17.919 -20.112 34.018 1.00 50.36 324 LEU B O 1
ATOM 727 N N . GLU B 1 32 ? 18.862 -19.533 36.004 1.00 51.19 325 GLU B N 1
ATOM 728 C CA . GLU B 1 32 ? 19.105 -18.125 35.626 1.00 51.93 325 GLU B CA 1
ATOM 729 C C . GLU B 1 32 ? 20.083 -18.052 34.463 1.00 51.48 325 GLU B C 1
ATOM 730 O O . GLU B 1 32 ? 19.855 -17.311 33.482 1.00 50.45 325 GLU B O 1
ATOM 736 N N . ASP B 1 33 ? 21.135 -18.870 34.555 1.00 50.39 326 ASP B N 1
ATOM 737 C CA . ASP B 1 33 ? 22.135 -19.019 33.476 1.00 51.69 326 ASP B CA 1
ATOM 738 C C . ASP B 1 33 ? 21.502 -19.510 32.198 1.00 49.55 326 ASP B C 1
ATOM 739 O O . ASP B 1 33 ? 21.707 -18.916 31.137 1.00 48.93 326 ASP B O 1
ATOM 744 N N . LEU B 1 34 ? 20.748 -20.614 32.297 1.00 48.04 327 LEU B N 1
ATOM 745 C CA . LEU B 1 34 ? 20.137 -21.224 31.111 1.00 44.24 327 LEU B CA 1
ATOM 746 C C . LEU B 1 34 ? 19.155 -20.236 30.497 1.00 41.40 327 LEU B C 1
ATOM 747 O O . LEU B 1 34 ? 19.076 -20.137 29.293 1.00 41.10 327 LEU B O 1
ATOM 752 N N . LEU B 1 35 ? 18.442 -19.465 31.319 1.00 43.01 328 LEU B N 1
ATOM 753 C CA . LEU B 1 35 ? 17.542 -18.433 30.754 1.00 44.13 328 LEU B CA 1
ATOM 754 C C . LEU B 1 35 ? 18.315 -17.321 30.006 1.00 47.44 328 LEU B C 1
ATOM 755 O O . LEU B 1 35 ? 17.952 -16.993 28.865 1.00 51.48 328 LEU B O 1
ATOM 760 N N . ALA B 1 36 ? 19.377 -16.770 30.619 1.00 47.10 329 ALA B N 1
ATOM 761 C CA . ALA B 1 36 ? 20.262 -15.791 29.921 1.00 48.56 329 ALA B CA 1
ATOM 762 C C . ALA B 1 36 ? 20.897 -16.367 28.644 1.00 47.02 329 ALA B C 1
ATOM 763 O O . ALA B 1 36 ? 20.837 -15.731 27.619 1.00 51.06 329 ALA B O 1
ATOM 765 N N . LYS B 1 37 ? 21.492 -17.561 28.714 1.00 46.76 330 LYS B N 1
ATOM 766 C CA . LYS B 1 37 ? 21.985 -18.300 27.544 1.00 51.25 330 LYS B CA 1
ATOM 767 C C . LYS B 1 37 ? 20.916 -18.394 26.419 1.00 54.52 330 LYS B C 1
ATOM 768 O O . LYS B 1 37 ? 21.194 -18.089 25.227 1.00 51.89 330 LYS B O 1
ATOM 774 N N . GLU B 1 38 ? 19.701 -18.823 26.803 1.00 47.28 331 GLU B N 1
ATOM 775 C CA . GLU B 1 38 ? 18.578 -18.958 25.873 1.00 48.94 331 GLU B CA 1
ATOM 776 C C . GLU B 1 38 ? 18.150 -17.647 25.246 1.00 50.39 331 GLU B C 1
ATOM 777 O O . GLU B 1 38 ? 17.875 -17.610 24.047 1.00 50.70 331 GLU B O 1
ATOM 783 N N . LYS B 1 39 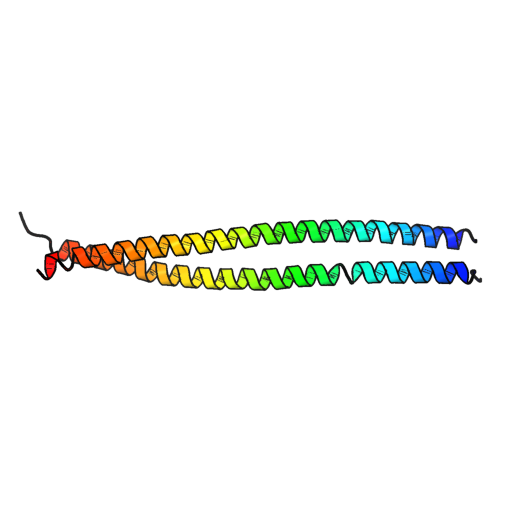? 18.079 -16.576 26.035 1.00 52.10 332 LYS B N 1
ATOM 784 C CA . LYS B 1 39 ? 17.777 -15.260 25.450 1.00 54.09 332 LYS B CA 1
ATOM 785 C C . LYS B 1 39 ? 18.846 -14.814 24.445 1.00 53.63 332 LYS B C 1
ATOM 786 O O . LYS B 1 39 ? 18.528 -14.135 23.457 1.00 52.53 332 LYS B O 1
ATOM 792 N N . ASP B 1 40 ? 20.098 -15.205 24.695 1.00 51.40 333 ASP B N 1
ATOM 793 C CA . ASP B 1 40 ? 21.183 -14.962 23.742 1.00 55.83 333 ASP B CA 1
ATOM 794 C C . ASP B 1 40 ? 21.014 -15.791 22.477 1.00 56.08 333 ASP B C 1
ATOM 795 O O . ASP B 1 40 ? 21.248 -15.273 21.391 1.00 63.14 333 ASP B O 1
ATOM 800 N N . ASN B 1 41 ? 20.621 -17.064 22.611 1.00 56.22 334 ASN B N 1
ATOM 801 C CA . ASN B 1 41 ? 20.304 -17.924 21.447 1.00 54.95 334 ASN B CA 1
ATOM 802 C C . ASN B 1 41 ? 19.194 -17.365 20.564 1.00 53.15 334 ASN B C 1
ATOM 803 O O . ASN B 1 41 ? 19.323 -17.393 19.348 1.00 50.88 334 ASN B O 1
ATOM 808 N N . SER B 1 42 ? 18.116 -16.868 21.177 1.00 50.70 335 SER B N 1
ATOM 809 C CA . SER B 1 42 ? 17.029 -16.216 20.428 1.00 53.01 335 SER B CA 1
ATOM 810 C C . SER B 1 42 ? 17.526 -15.023 19.623 1.00 57.03 335 SER B C 1
ATOM 811 O O . SER B 1 42 ? 17.264 -14.966 18.422 1.00 60.96 335 SER B O 1
ATOM 814 N N . ARG B 1 43 ? 18.242 -14.093 20.268 1.00 54.29 336 ARG B N 1
ATOM 815 C CA . ARG B 1 43 ? 18.831 -12.936 19.562 1.00 56.30 336 ARG B CA 1
ATOM 816 C C . ARG B 1 43 ? 19.698 -13.366 18.373 1.00 55.61 336 ARG B C 1
ATOM 817 O O . ARG B 1 43 ? 19.538 -12.826 17.298 1.00 58.10 336 ARG B O 1
ATOM 825 N N . ARG B 1 44 ? 20.578 -14.354 18.557 1.00 55.26 337 ARG B N 1
ATOM 826 C CA . ARG B 1 44 ? 21.412 -14.872 17.457 1.00 56.11 337 ARG B CA 1
ATOM 827 C C . ARG B 1 44 ? 20.626 -15.548 16.332 1.00 58.35 337 ARG B C 1
ATOM 828 O O . ARG B 1 44 ? 20.977 -15.408 15.175 1.00 62.96 337 ARG B O 1
ATOM 836 N N . MET B 1 45 ? 19.585 -16.301 16.667 1.00 60.74 338 MET B N 1
ATOM 837 C CA . MET B 1 45 ? 18.833 -17.042 15.654 1.00 64.96 338 MET B CA 1
ATOM 838 C C . MET B 1 45 ? 17.955 -16.103 14.836 1.00 63.75 338 MET B C 1
ATOM 839 O O . MET B 1 45 ? 17.787 -16.298 13.642 1.00 66.62 338 MET B O 1
ATOM 844 N N . LEU B 1 46 ? 17.434 -15.071 15.490 1.00 61.84 339 LEU B N 1
ATOM 845 C CA . LEU B 1 46 ? 16.658 -14.029 14.843 1.00 62.27 339 LEU B CA 1
ATOM 846 C C . LEU B 1 46 ? 17.540 -13.174 13.899 1.00 66.78 339 LEU B C 1
ATOM 847 O O . LEU B 1 46 ? 17.224 -13.043 12.710 1.00 70.75 339 LEU B O 1
ATOM 852 N N . THR B 1 47 ? 18.642 -12.623 14.420 1.00 61.28 340 THR B N 1
ATOM 853 C CA . THR B 1 47 ? 19.639 -11.910 13.601 1.00 63.99 340 THR B CA 1
ATOM 854 C C . THR B 1 47 ? 19.979 -12.691 12.336 1.00 65.37 340 THR B C 1
ATOM 855 O O . THR B 1 47 ? 19.898 -12.136 11.249 1.00 65.30 340 THR B O 1
ATOM 859 N N . ASP B 1 48 ? 20.334 -13.973 12.486 1.00 63.37 341 ASP B N 1
ATOM 860 C CA . ASP B 1 48 ? 20.678 -14.832 11.344 1.00 69.27 341 ASP B CA 1
ATOM 861 C C . ASP B 1 48 ? 19.543 -15.076 10.353 1.00 72.31 341 ASP B C 1
ATOM 862 O O . ASP B 1 48 ? 19.795 -15.249 9.155 1.00 78.45 341 ASP B O 1
ATOM 867 N N . LYS B 1 49 ? 18.310 -15.133 10.842 1.00 67.95 342 LYS B N 1
ATOM 868 C CA . LYS B 1 49 ? 17.195 -15.436 9.960 1.00 70.49 342 LYS B CA 1
ATOM 869 C C . LYS B 1 49 ? 16.772 -14.192 9.200 1.00 74.88 342 LYS B C 1
ATOM 870 O O . LYS B 1 49 ? 16.295 -14.291 8.077 1.00 80.81 342 LYS B O 1
ATOM 876 N N . GLU B 1 50 ? 16.974 -13.028 9.813 1.00 75.65 343 GLU B N 1
ATOM 877 C CA . GLU B 1 50 ? 16.836 -11.755 9.130 1.00 73.42 343 GLU B CA 1
ATOM 878 C C . GLU B 1 50 ? 17.924 -11.577 8.073 1.00 74.33 343 GLU B C 1
ATOM 879 O O . GLU B 1 50 ? 17.672 -11.018 7.011 1.00 77.53 343 GLU B O 1
ATOM 885 N N . ARG B 1 51 ? 19.126 -12.056 8.369 1.00 72.26 344 ARG B N 1
ATOM 886 C CA . ARG B 1 51 ? 20.238 -11.984 7.431 1.00 77.13 344 ARG B CA 1
ATOM 887 C C . ARG B 1 51 ? 19.952 -12.862 6.208 1.00 73.94 344 ARG B C 1
ATOM 888 O O . ARG B 1 51 ? 20.195 -12.442 5.091 1.00 73.72 344 ARG B O 1
ATOM 896 N N . GLU B 1 52 ? 19.429 -14.068 6.430 1.00 76.58 345 GLU B N 1
ATOM 897 C CA . GLU B 1 52 ? 18.952 -14.949 5.360 1.00 75.54 345 GLU B CA 1
ATOM 898 C C . GLU B 1 52 ? 17.820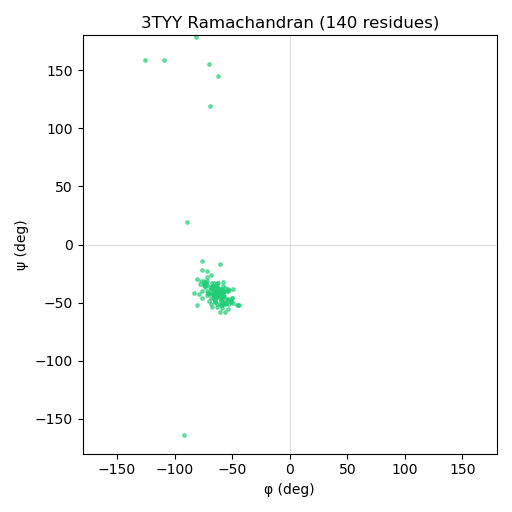 -14.312 4.559 1.00 74.13 345 GLU B C 1
ATOM 899 O O . GLU B 1 52 ? 17.798 -14.405 3.336 1.00 71.00 345 GLU B O 1
ATOM 905 N N . MET B 1 53 ? 16.880 -13.692 5.274 1.00 75.08 346 MET B N 1
ATOM 906 C CA . MET B 1 53 ? 15.727 -12.993 4.695 1.00 74.68 346 MET B CA 1
ATOM 907 C C . MET B 1 53 ? 16.139 -11.866 3.747 1.00 74.58 346 MET B C 1
ATOM 908 O O . MET B 1 53 ? 15.577 -11.740 2.661 1.00 81.84 346 MET B O 1
ATOM 913 N N . ALA B 1 54 ? 17.111 -11.059 4.161 1.00 65.30 347 ALA B N 1
ATOM 914 C CA . ALA B 1 54 ? 17.597 -9.943 3.352 1.00 69.27 347 ALA B CA 1
ATOM 915 C C . ALA B 1 54 ? 18.329 -10.410 2.082 1.00 69.42 347 ALA B C 1
ATOM 916 O O . ALA B 1 54 ? 18.225 -9.761 1.043 1.00 69.40 347 ALA B O 1
ATOM 918 N N . GLU B 1 55 ? 19.066 -11.522 2.181 1.00 70.19 348 GLU B N 1
ATOM 919 C CA . GLU B 1 55 ? 19.725 -12.153 1.029 1.00 75.09 348 GLU B CA 1
ATOM 920 C C . GLU B 1 55 ? 18.718 -12.646 -0.007 1.00 73.39 348 GLU B C 1
ATOM 921 O O . GLU B 1 55 ? 18.899 -12.435 -1.208 1.00 75.88 348 GLU B O 1
ATOM 927 N N . ILE B 1 56 ? 17.662 -13.308 0.454 1.00 71.03 349 ILE B N 1
ATOM 928 C CA . ILE B 1 56 ? 16.673 -13.861 -0.465 1.00 73.04 349 ILE B CA 1
ATOM 929 C C . ILE B 1 56 ? 15.799 -12.761 -1.069 1.00 70.30 349 ILE B C 1
ATOM 930 O O . ILE B 1 56 ? 15.474 -12.833 -2.236 1.00 74.93 349 ILE B O 1
ATOM 935 N N . ARG B 1 57 ? 15.450 -11.730 -0.307 1.00 74.45 350 ARG B N 1
ATOM 936 C CA . ARG B 1 57 ? 14.630 -10.645 -0.873 1.00 78.65 350 ARG B CA 1
ATOM 937 C C . ARG B 1 57 ? 15.383 -9.737 -1.859 1.00 81.97 350 ARG B C 1
ATOM 938 O O . ARG B 1 57 ? 14.783 -9.100 -2.727 1.00 86.67 350 ARG B O 1
ATOM 946 N N . ASP B 1 58 ? 16.700 -9.715 -1.737 1.00 77.98 351 ASP B N 1
ATOM 947 C CA . ASP B 1 58 ? 17.550 -9.063 -2.706 1.00 76.79 351 ASP B CA 1
ATOM 948 C C . ASP B 1 58 ? 17.726 -9.941 -3.955 1.00 73.83 351 ASP B C 1
ATOM 949 O O . ASP B 1 58 ? 17.681 -9.436 -5.066 1.00 73.17 351 ASP B O 1
ATOM 954 N N . GLN B 1 59 ? 17.935 -11.244 -3.766 1.00 73.01 352 GLN B N 1
ATOM 955 C CA . GLN B 1 59 ? 17.953 -12.204 -4.876 1.00 73.73 352 GLN B CA 1
ATOM 956 C C . GLN B 1 59 ? 16.679 -12.100 -5.707 1.00 73.39 352 GLN B C 1
ATOM 957 O O . GLN B 1 59 ? 16.720 -12.186 -6.938 1.00 72.48 352 GLN B O 1
ATOM 963 N N . MET B 1 60 ? 15.549 -11.920 -5.030 1.00 71.56 353 MET B N 1
ATOM 964 C CA . MET B 1 60 ? 14.274 -11.823 -5.711 1.00 69.61 353 MET B CA 1
ATOM 965 C C . MET B 1 60 ? 14.131 -10.485 -6.428 1.00 71.12 353 MET B C 1
ATOM 966 O O . MET B 1 60 ? 13.504 -10.410 -7.485 1.00 69.61 353 MET B O 1
ATOM 971 N N . GLN B 1 61 ? 14.708 -9.434 -5.856 1.00 71.16 354 GLN B N 1
ATOM 972 C CA . GLN B 1 61 ? 14.683 -8.133 -6.509 1.00 74.53 354 GLN B CA 1
ATOM 973 C C . GLN B 1 61 ? 15.504 -8.155 -7.807 1.00 75.47 354 GLN B C 1
ATOM 974 O O . GLN B 1 61 ? 15.066 -7.620 -8.829 1.00 74.87 354 GLN B O 1
ATOM 980 N N . GLN B 1 62 ? 16.670 -8.793 -7.770 1.00 68.06 355 GLN B N 1
ATOM 981 C CA . GLN B 1 62 ? 17.496 -8.926 -8.961 1.00 70.75 355 GLN B CA 1
ATOM 982 C C . GLN B 1 62 ? 16.776 -9.696 -10.060 1.00 68.51 355 GLN B C 1
ATOM 983 O O . GLN B 1 62 ? 16.860 -9.304 -11.224 1.00 73.10 355 GLN B O 1
ATOM 989 N N . GLN B 1 63 ? 16.061 -10.764 -9.684 1.00 64.18 356 GLN B N 1
ATOM 990 C CA . GLN B 1 63 ? 15.232 -11.562 -10.612 1.00 64.49 356 GLN B CA 1
ATOM 991 C C . GLN B 1 63 ? 14.104 -10.739 -11.246 1.00 61.93 356 GLN B C 1
ATOM 992 O O . GLN B 1 63 ? 13.882 -10.806 -12.458 1.00 62.77 356 GLN B O 1
ATOM 998 N N . LEU B 1 64 ? 13.408 -9.954 -10.424 1.00 60.19 357 LEU B N 1
ATOM 999 C CA . LEU B 1 64 ? 12.401 -9.029 -10.916 1.00 63.75 357 LEU B CA 1
ATOM 1000 C C . LEU B 1 64 ? 13.013 -8.040 -11.912 1.00 65.26 357 LEU B C 1
ATOM 1001 O O . LEU B 1 64 ? 12.370 -7.656 -12.887 1.00 66.37 357 LEU B O 1
ATOM 1006 N N . ASN B 1 65 ? 14.256 -7.640 -11.674 1.00 62.39 358 ASN B N 1
ATOM 1007 C CA . ASN B 1 65 ? 14.912 -6.718 -12.576 1.00 61.30 358 ASN B CA 1
ATOM 1008 C C . ASN B 1 65 ? 15.357 -7.326 -13.878 1.00 54.93 358 ASN B C 1
ATOM 1009 O O . ASN B 1 65 ? 15.314 -6.647 -14.899 1.00 53.90 358 ASN B O 1
ATOM 1014 N N . ASP B 1 66 ? 15.787 -8.589 -13.836 1.00 52.06 359 ASP B N 1
ATOM 1015 C CA . ASP B 1 66 ? 16.145 -9.343 -15.046 1.00 54.40 359 ASP B CA 1
ATOM 1016 C C . ASP B 1 66 ? 14.950 -9.454 -15.984 1.00 57.93 359 ASP B C 1
ATOM 1017 O O . ASP B 1 66 ? 15.105 -9.382 -17.213 1.00 58.38 359 ASP B O 1
ATOM 1022 N N . TYR B 1 67 ? 13.772 -9.646 -15.392 1.00 53.03 360 TYR B N 1
ATOM 1023 C CA . TYR B 1 67 ? 12.566 -9.805 -16.139 1.00 52.01 360 TYR B CA 1
ATOM 1024 C C . TYR B 1 67 ? 12.145 -8.478 -16.774 1.00 54.18 360 TYR B C 1
ATOM 1025 O O . TYR B 1 67 ? 11.721 -8.461 -17.939 1.00 56.95 360 TYR B O 1
ATOM 1034 N N . GLU B 1 68 ? 12.267 -7.380 -16.030 1.00 51.44 361 GLU B N 1
ATOM 1035 C CA . GLU B 1 68 ? 11.931 -6.045 -16.559 1.00 56.69 361 GLU B CA 1
ATOM 1036 C C . GLU B 1 68 ? 12.886 -5.601 -17.659 1.00 54.89 361 GLU B C 1
ATOM 1037 O O . GLU B 1 68 ? 12.484 -4.886 -18.562 1.00 55.67 361 GLU B O 1
ATOM 1043 N N . GLN B 1 69 ? 14.153 -6.002 -17.559 1.00 51.50 362 GLN B N 1
ATOM 1044 C CA . GLN B 1 69 ? 15.139 -5.737 -18.600 1.00 52.56 362 GLN B CA 1
ATOM 1045 C C . GLN B 1 69 ? 14.885 -6.547 -19.855 1.00 50.36 362 GLN B C 1
ATOM 1046 O O . GLN B 1 69 ? 14.967 -6.010 -20.975 1.00 50.88 362 GLN B O 1
ATOM 1052 N N . LEU B 1 70 ? 14.551 -7.823 -19.665 1.00 46.77 363 LEU B N 1
ATOM 1053 C CA . LEU B 1 70 ? 14.111 -8.686 -20.755 1.00 46.32 363 LEU B CA 1
ATOM 1054 C C . LEU B 1 70 ? 12.834 -8.158 -21.424 1.00 44.13 363 LEU B C 1
ATOM 1055 O O . LEU B 1 70 ? 12.743 -8.182 -22.643 1.00 45.76 363 LEU B O 1
ATOM 1060 N N . LEU B 1 71 ? 11.874 -7.677 -20.633 1.00 45.00 364 LEU B N 1
ATOM 1061 C CA . LEU B 1 71 ? 10.651 -7.074 -21.187 1.00 45.60 364 LEU B CA 1
ATOM 1062 C C . LEU B 1 71 ? 11.009 -5.903 -22.089 1.00 44.52 364 LEU B C 1
ATOM 1063 O O . LEU B 1 71 ? 10.426 -5.766 -23.164 1.00 45.22 364 LEU B O 1
ATOM 1068 N N . ASP B 1 72 ? 11.989 -5.091 -21.677 1.00 46.04 365 ASP B N 1
ATOM 1069 C CA . ASP B 1 72 ? 12.435 -3.950 -22.482 1.00 47.58 365 ASP B CA 1
ATOM 1070 C C . ASP B 1 72 ? 13.097 -4.348 -23.784 1.00 43.49 365 ASP B C 1
ATOM 1071 O O . ASP B 1 72 ? 12.834 -3.754 -24.810 1.00 44.42 365 ASP B O 1
ATOM 1076 N N . VAL B 1 73 ? 13.966 -5.344 -23.745 1.00 44.62 366 VAL B N 1
ATOM 1077 C CA . VAL B 1 73 ? 14.589 -5.889 -24.958 1.00 41.52 366 VAL B CA 1
ATOM 1078 C C . VAL B 1 73 ? 13.464 -6.363 -25.873 1.00 39.82 366 VAL B C 1
ATOM 1079 O O . VAL B 1 73 ? 13.386 -5.949 -27.028 1.00 43.16 366 VAL B O 1
ATOM 1083 N N . LYS B 1 74 ? 12.536 -7.147 -25.321 1.00 40.93 367 LYS B N 1
ATOM 1084 C CA . LYS B 1 74 ? 11.332 -7.624 -26.056 1.00 39.44 367 LYS B CA 1
ATOM 1085 C C . LYS B 1 74 ? 10.540 -6.503 -26.687 1.00 41.39 367 LYS B C 1
ATOM 1086 O O . LYS B 1 74 ? 10.178 -6.616 -27.867 1.00 44.22 367 LYS B O 1
ATOM 1092 N N . LEU B 1 75 ? 10.264 -5.431 -25.920 1.00 42.66 368 LEU B N 1
ATOM 1093 C CA . LEU B 1 75 ? 9.513 -4.266 -26.426 1.00 41.55 368 LEU B CA 1
ATOM 1094 C C . LEU B 1 75 ? 10.253 -3.495 -27.526 1.00 43.87 368 LEU B C 1
ATOM 1095 O O . LEU B 1 75 ? 9.621 -2.921 -28.427 1.00 48.45 368 LEU B O 1
ATOM 1100 N N . ALA B 1 76 ? 11.584 -3.468 -27.443 1.00 41.33 369 ALA B N 1
ATOM 1101 C CA . ALA B 1 76 ? 12.416 -2.824 -28.455 1.00 39.52 369 ALA B CA 1
ATOM 1102 C C . ALA B 1 76 ? 12.384 -3.698 -29.738 1.00 42.37 369 ALA B C 1
ATOM 1103 O O . ALA B 1 76 ? 12.233 -3.159 -30.842 1.00 43.63 369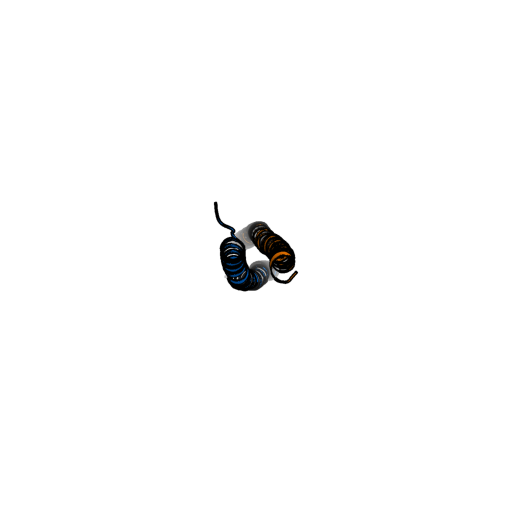 ALA B O 1
ATOM 1105 N N . LEU B 1 77 ? 12.500 -5.034 -29.621 1.00 37.26 370 LEU B N 1
ATOM 1106 C CA . LEU B 1 77 ? 12.234 -5.877 -30.820 1.00 38.85 370 LEU B CA 1
ATOM 1107 C C . LEU B 1 77 ? 10.829 -5.720 -31.437 1.00 38.60 370 LEU B C 1
ATOM 1108 O O . LEU B 1 77 ? 10.695 -5.839 -32.655 1.00 37.18 370 LEU B O 1
ATOM 1113 N N . ASP B 1 78 ? 9.792 -5.448 -30.635 1.00 38.15 371 ASP B N 1
ATOM 1114 C CA . ASP B 1 78 ? 8.467 -5.230 -31.244 1.00 42.79 371 ASP B CA 1
ATOM 1115 C C . ASP B 1 78 ? 8.523 -4.022 -32.203 1.00 43.09 371 ASP B C 1
ATOM 1116 O O . ASP B 1 78 ? 7.913 -4.051 -33.278 1.00 41.23 371 ASP B O 1
ATOM 1121 N N . MET B 1 79 ? 9.280 -2.990 -31.813 1.00 44.66 372 MET B N 1
ATOM 1122 C CA . MET B 1 79 ? 9.407 -1.764 -32.597 1.00 48.63 372 MET B CA 1
ATOM 1123 C C . MET B 1 79 ? 10.270 -1.947 -33.827 1.00 47.32 372 MET B C 1
ATOM 1124 O O . MET B 1 79 ? 10.007 -1.328 -34.856 1.00 50.11 372 MET B O 1
ATOM 1129 N N . GLU B 1 80 ? 11.307 -2.774 -33.707 1.00 45.65 373 GLU B N 1
ATOM 1130 C CA . GLU B 1 80 ? 12.110 -3.194 -34.849 1.00 44.70 373 GLU B CA 1
ATOM 1131 C C . GLU B 1 80 ? 11.286 -3.943 -35.888 1.00 42.34 373 GLU B C 1
ATOM 1132 O O . GLU B 1 80 ? 11.359 -3.614 -37.086 1.00 43.33 373 GLU B O 1
ATOM 1138 N N . ILE B 1 81 ? 10.534 -4.955 -35.433 1.00 40.54 374 ILE B N 1
ATOM 1139 C CA . ILE B 1 81 ? 9.478 -5.628 -36.234 1.00 38.62 374 ILE B CA 1
ATOM 1140 C C . ILE B 1 81 ? 8.603 -4.631 -36.999 1.00 40.33 374 ILE B C 1
ATOM 1141 O O . ILE B 1 81 ? 8.460 -4.774 -38.210 1.00 42.84 374 ILE B O 1
ATOM 1146 N N . SER B 1 82 ? 8.052 -3.617 -36.318 1.00 42.63 375 SER B N 1
ATOM 1147 C CA . SER B 1 82 ? 7.282 -2.549 -36.985 1.00 43.61 375 SER B CA 1
ATOM 1148 C C . SER B 1 82 ? 8.050 -1.836 -38.099 1.00 43.85 375 SER B C 1
ATOM 1149 O O . SER B 1 82 ? 7.542 -1.706 -39.218 1.00 45.12 375 SER B O 1
ATOM 1152 N N . ALA B 1 83 ? 9.269 -1.386 -37.806 1.00 41.74 376 ALA B N 1
ATOM 1153 C CA . ALA B 1 83 ? 10.096 -0.747 -38.826 1.00 39.93 376 ALA B CA 1
ATOM 1154 C C . ALA B 1 83 ? 10.322 -1.676 -40.039 1.00 43.97 376 ALA B C 1
ATOM 1155 O O . ALA B 1 83 ? 10.194 -1.218 -41.179 1.00 47.84 376 ALA B O 1
ATOM 1157 N N . TYR B 1 84 ? 10.625 -2.970 -39.807 1.00 40.05 377 TYR B N 1
ATOM 1158 C CA . TYR B 1 84 ? 10.744 -3.942 -40.903 1.00 40.88 377 TYR B CA 1
ATOM 1159 C C . TYR B 1 84 ? 9.448 -4.135 -41.692 1.00 43.87 377 TYR B C 1
ATOM 1160 O O . TYR B 1 84 ? 9.502 -4.182 -42.927 1.00 43.27 377 TYR B O 1
ATOM 1169 N N . ARG B 1 85 ? 8.299 -4.230 -40.999 1.00 47.33 378 ARG B N 1
ATOM 1170 C CA A ARG B 1 85 ? 7.024 -4.305 -41.700 0.50 47.19 378 ARG B CA 1
ATOM 1171 C CA B ARG B 1 85 ? 6.956 -4.267 -41.625 0.50 47.74 378 ARG B CA 1
ATOM 1172 C C . ARG B 1 85 ? 6.789 -3.048 -42.538 1.00 52.23 378 ARG B C 1
ATOM 1173 O O . ARG B 1 85 ? 6.311 -3.143 -43.681 1.00 53.16 378 ARG B O 1
ATOM 1188 N N . LYS B 1 86 ? 7.152 -1.878 -42.009 1.00 50.96 379 LYS B N 1
ATOM 1189 C CA . LYS B 1 86 ? 6.999 -0.649 -42.770 1.00 52.16 379 LYS B CA 1
ATOM 1190 C C . LYS B 1 86 ? 7.783 -0.725 -44.107 1.00 53.26 379 LYS B C 1
ATOM 1191 O O . LYS B 1 86 ? 7.299 -0.290 -45.128 1.00 57.29 379 LYS B O 1
ATOM 1197 N N . LEU B 1 87 ? 8.976 -1.311 -44.091 1.00 55.36 380 LEU B N 1
ATOM 1198 C CA . LEU B 1 87 ? 9.810 -1.459 -45.285 1.00 53.32 380 LEU B CA 1
ATOM 1199 C C . LEU B 1 87 ? 9.260 -2.502 -46.264 1.00 56.94 380 LEU B C 1
ATOM 1200 O O . LEU B 1 87 ? 9.416 -2.373 -47.480 1.00 58.93 380 LEU B O 1
ATOM 1205 N N . LEU B 1 88 ? 8.6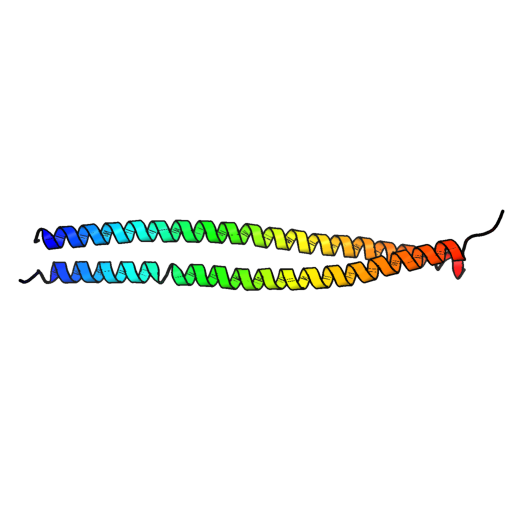53 -3.557 -45.736 1.00 53.79 381 LEU B N 1
ATOM 1206 C CA . LEU B 1 88 ? 8.110 -4.589 -46.591 1.00 54.95 381 LEU B CA 1
ATOM 1207 C C . LEU B 1 88 ? 6.745 -4.173 -47.156 1.00 59.43 381 LEU B C 1
ATOM 1208 O O . LEU B 1 88 ? 6.531 -4.202 -48.366 1.00 57.91 381 LEU B O 1
ATOM 1213 N N . GLU B 1 89 ? 5.851 -3.771 -46.250 1.00 66.21 382 GLU B N 1
ATOM 1214 C CA . GLU B 1 89 ? 4.434 -3.499 -46.530 1.00 69.76 382 GLU B CA 1
ATOM 1215 C C . GLU B 1 89 ? 4.179 -2.041 -46.938 1.00 74.16 382 GLU B C 1
ATOM 1216 O O . GLU B 1 89 ? 3.046 -1.565 -46.865 1.00 74.91 382 GLU B O 1
ATOM 1222 N N . GLY B 1 90 ? 5.239 -1.346 -47.369 1.00 77.88 383 GLY B N 1
ATOM 1223 C CA . GLY B 1 90 ? 5.134 0.012 -47.922 1.00 87.34 383 GLY B CA 1
ATOM 1224 C C . GLY B 1 90 ? 5.655 0.095 -49.351 1.00 90.12 383 GLY B C 1
ATOM 1225 O O . GLY B 1 90 ? 6.657 -0.544 -49.700 1.00 86.49 383 GLY B O 1
#

GO terms:
  GO:0005652 nuclear lamina (C, EXP)
  GO:0160123 structural constituent of nuclear lamina (F, TAS)
  GO:0005652 nuclear lamina (C, IMP)
  GO:0006998 nuclear envelope organization (P, IMP)
  GO:0005635 nuclear envelope (C, TAS)
  GO:0005654 nucleoplasm (C, TAS)
  GO:0005515 protein binding (F, IPI)
  GO:0031965 nuclear membrane (C, IDA)
  GO:0005634 nucleus (C, IDA)
  GO:0005635 nuclear envelope (C, IDA)
  GO:0031965 nuclear membrane (C, HDA)
  GO:0016020 membrane (C, HDA)

Organism: Homo sapiens (NCBI:txid9606)

CATH classification: 1.20.5.170

Sequence (146 aa):
QKESRACLERIQELEDLLAKEKDNNSRRMLTDKEREMAEIRDQMQQQLNDYEQLLDVKLALDMEISAYRKLLEGEEESRACLERIQELEDLLAKEKDNSRRMLTDKEREMAEIRDQMQQQLNDYEQLLDVKLALDMEISAYRRKLLEG

B-factor: mean 59.92, std 15.94, range [35.23, 117.73]

Radius of gyration: 31.93 Å; Cα contacts (8 Å, |Δi|>4): 70; chains: 2; bounding box: 20×34×109 Å